Protein AF-A0A7C9AH96-F1 (afdb_monomer)

Structure (mmCIF, N/CA/C/O backbone):
data_AF-A0A7C9AH96-F1
#
_entry.id   AF-A0A7C9AH96-F1
#
loop_
_atom_site.group_PDB
_atom_site.id
_atom_site.type_symbol
_atom_site.label_atom_id
_atom_site.label_alt_id
_atom_site.label_comp_id
_atom_site.label_asym_id
_atom_site.label_entity_id
_atom_site.label_seq_id
_atom_site.pdbx_PDB_ins_code
_atom_site.Cartn_x
_atom_site.Cartn_y
_atom_site.Cartn_z
_atom_site.occupancy
_atom_site.B_iso_or_equiv
_atom_site.auth_seq_id
_atom_site.auth_comp_id
_atom_site.auth_asym_id
_atom_site.auth_atom_id
_atom_site.pdbx_PDB_model_num
ATOM 1 N N . ILE A 1 1 ? 0.937 -11.798 2.887 1.00 69.88 1 ILE A N 1
ATOM 2 C CA . ILE A 1 1 ? -0.428 -12.260 3.253 1.00 69.88 1 ILE A CA 1
ATOM 3 C C . ILE A 1 1 ? -1.045 -11.417 4.382 1.00 69.88 1 ILE A C 1
ATOM 5 O O . ILE A 1 1 ? -2.024 -10.745 4.077 1.00 69.88 1 ILE A O 1
ATOM 9 N N . PRO A 1 2 ? -0.502 -11.323 5.619 1.00 75.31 2 PRO A N 1
ATOM 10 C CA . PRO A 1 2 ? -1.193 -10.607 6.707 1.00 75.31 2 PRO A CA 1
ATOM 11 C C . PRO A 1 2 ? -1.367 -9.097 6.477 1.00 75.31 2 PRO A C 1
ATOM 13 O O . PRO A 1 2 ? -2.431 -8.556 6.761 1.00 75.31 2 PRO A O 1
ATOM 16 N N . LYS A 1 3 ? -0.360 -8.444 5.880 1.00 88.69 3 LYS A N 1
ATOM 17 C CA . LYS A 1 3 ? -0.375 -7.016 5.516 1.00 88.69 3 LYS A CA 1
ATOM 18 C C . LYS A 1 3 ? -1.582 -6.628 4.651 1.00 88.69 3 LYS A C 1
ATOM 20 O O . LYS A 1 3 ? -2.297 -5.682 4.964 1.00 88.69 3 LYS A O 1
ATOM 25 N N . LEU A 1 4 ? -1.836 -7.388 3.587 1.00 92.00 4 LEU A N 1
ATOM 26 C CA . LEU A 1 4 ? -2.860 -7.060 2.590 1.00 92.00 4 LEU A CA 1
ATOM 27 C C . LEU A 1 4 ? -4.216 -7.684 2.941 1.00 92.00 4 LEU A C 1
ATOM 29 O O . LEU A 1 4 ? -5.241 -7.015 2.884 1.00 92.00 4 LEU A O 1
ATOM 33 N N . LEU A 1 5 ? -4.243 -8.930 3.413 1.00 94.44 5 LEU A N 1
ATOM 34 C CA . LEU A 1 5 ? -5.479 -9.702 3.580 1.00 94.44 5 LEU A CA 1
ATOM 35 C C . LEU A 1 5 ? -5.907 -9.877 5.046 1.00 94.44 5 LEU A C 1
ATOM 37 O O . LEU A 1 5 ? -6.512 -10.892 5.389 1.00 94.44 5 LEU A O 1
ATOM 41 N N . SER A 1 6 ? -5.634 -8.908 5.931 1.00 94.06 6 SER A N 1
ATOM 42 C CA . SER A 1 6 ? -5.994 -9.050 7.356 1.00 94.06 6 SER A CA 1
ATOM 43 C C . SER A 1 6 ? 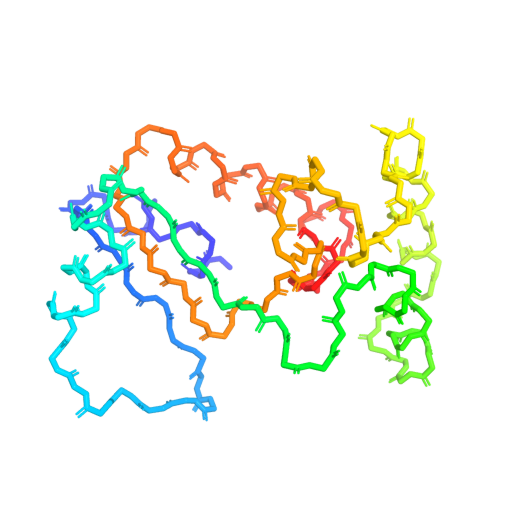-7.496 -9.267 7.581 1.00 94.06 6 SER A C 1
ATOM 45 O O . SER A 1 6 ? -7.859 -9.991 8.498 1.00 94.06 6 SER A O 1
ATOM 47 N N . HIS A 1 7 ? -8.360 -8.734 6.711 1.00 94.25 7 HIS A N 1
ATOM 48 C CA . HIS A 1 7 ? -9.811 -8.951 6.769 1.00 94.25 7 HIS A CA 1
ATOM 49 C C . HIS A 1 7 ? -10.222 -10.418 6.563 1.00 94.25 7 HIS A C 1
ATOM 51 O O . HIS A 1 7 ? -11.276 -10.826 7.035 1.00 94.25 7 HIS A O 1
ATOM 57 N N . ARG A 1 8 ? -9.400 -11.224 5.874 1.00 94.75 8 ARG A N 1
ATOM 58 C CA . ARG A 1 8 ? -9.642 -12.668 5.712 1.00 94.75 8 ARG A CA 1
ATOM 59 C C . ARG A 1 8 ? -9.122 -13.478 6.894 1.00 94.75 8 ARG A C 1
ATOM 61 O O . ARG A 1 8 ? -9.683 -14.518 7.208 1.00 94.75 8 ARG A O 1
ATOM 68 N N . LEU A 1 9 ? -8.048 -13.008 7.529 1.00 94.50 9 LEU A N 1
ATOM 69 C CA . LEU A 1 9 ? -7.455 -13.663 8.697 1.00 94.50 9 LEU A CA 1
ATOM 70 C C . LEU A 1 9 ? -8.250 -13.381 9.977 1.00 94.50 9 LEU A C 1
ATOM 72 O O . LEU A 1 9 ? -8.346 -14.241 10.845 1.00 94.50 9 LEU A O 1
ATOM 76 N N . PHE A 1 10 ? -8.831 -12.185 10.081 1.00 95.06 10 PHE A N 1
ATOM 77 C CA . PHE A 1 10 ? -9.559 -11.711 11.255 1.00 95.06 10 PHE A CA 1
ATOM 78 C C . PHE A 1 10 ? -10.952 -11.208 10.842 1.00 95.06 10 PHE A C 1
ATOM 80 O O . PHE A 1 10 ? -11.193 -10.002 10.846 1.00 95.06 10 PHE A O 1
ATOM 87 N N . PRO A 1 11 ? -11.888 -12.106 10.480 1.00 93.81 11 PRO A N 1
ATOM 88 C CA . PRO A 1 11 ? -13.182 -11.726 9.899 1.00 93.81 11 PRO A CA 1
ATOM 89 C C . PRO A 1 11 ? -14.075 -10.912 10.847 1.00 93.81 11 PRO A C 1
ATOM 91 O O . PRO A 1 11 ? -14.928 -10.155 10.395 1.00 93.81 11 PRO A O 1
ATOM 94 N N . SER A 1 12 ? -13.868 -11.032 12.161 1.00 96.25 12 SER A N 1
ATOM 95 C CA . SER A 1 12 ? -14.598 -10.257 13.173 1.00 96.25 12 SER A CA 1
ATOM 96 C C . SER A 1 12 ? -13.977 -8.883 13.454 1.00 96.25 12 SER A C 1
ATOM 98 O O . SER A 1 12 ? -14.559 -8.087 14.194 1.00 96.25 12 SER A O 1
ATOM 100 N N . ALA A 1 13 ? -12.790 -8.590 12.911 1.00 96.12 13 ALA A N 1
ATOM 101 C CA . ALA A 1 13 ? -12.145 -7.300 13.105 1.00 96.12 13 ALA A CA 1
ATOM 102 C C . ALA A 1 13 ? -12.861 -6.225 12.279 1.00 96.12 13 ALA A C 1
ATOM 104 O O . ALA A 1 13 ? -13.120 -6.397 11.091 1.00 96.12 13 ALA A O 1
ATOM 105 N N . ARG A 1 14 ? -13.137 -5.076 12.901 1.00 96.25 14 ARG A N 1
ATOM 106 C CA . ARG A 1 14 ? -13.684 -3.894 12.208 1.00 96.25 14 ARG A CA 1
ATOM 107 C C . ARG A 1 14 ? -12.599 -2.953 11.701 1.00 96.25 14 ARG A C 1
ATOM 109 O O . ARG A 1 14 ? -12.830 -2.206 10.759 1.00 96.25 14 ARG A O 1
ATOM 116 N N . TYR A 1 15 ? -11.426 -3.001 12.323 1.00 96.88 15 TYR A N 1
ATOM 117 C CA . TYR A 1 15 ? -10.277 -2.168 11.998 1.00 96.88 15 TYR A CA 1
ATOM 118 C C . TYR A 1 15 ? -8.991 -2.983 12.122 1.00 96.88 15 TYR A C 1
ATOM 120 O O . TYR A 1 15 ? -8.920 -3.918 12.919 1.00 96.88 15 TYR A O 1
ATOM 128 N N . SER A 1 16 ? -7.967 -2.593 11.369 1.00 96.12 16 SER A N 1
ATOM 129 C CA . SER A 1 16 ? -6.620 -3.157 11.466 1.00 96.12 16 SER A CA 1
ATOM 130 C C . SER A 1 16 ? -5.569 -2.067 11.324 1.00 96.12 16 SER A C 1
ATOM 132 O O . SER A 1 16 ? -5.700 -1.206 10.450 1.00 96.12 16 SER A O 1
ATOM 134 N N . ILE A 1 17 ? -4.502 -2.164 12.115 1.00 95.50 17 ILE A N 1
ATOM 135 C CA . ILE A 1 17 ? -3.287 -1.363 11.957 1.00 95.50 17 ILE A CA 1
ATOM 136 C C . ILE A 1 17 ? -2.137 -2.326 11.669 1.00 95.50 17 ILE A C 1
ATOM 138 O O . ILE A 1 17 ? -1.808 -3.172 12.499 1.00 95.50 17 ILE A O 1
ATOM 142 N N . TRP A 1 18 ? -1.552 -2.220 10.480 1.00 95.00 18 TRP A N 1
ATOM 143 C CA . TRP A 1 18 ? -0.314 -2.903 10.127 1.00 95.00 18 TRP A CA 1
ATOM 144 C C . TRP A 1 18 ? 0.865 -1.979 10.401 1.00 95.00 18 TRP A C 1
ATOM 146 O O . TRP A 1 18 ? 0.871 -0.840 9.934 1.00 95.00 18 TRP A O 1
ATOM 156 N N . LEU A 1 19 ? 1.868 -2.493 11.107 1.00 94.12 19 LEU A N 1
ATOM 157 C CA . LEU A 1 19 ? 3.096 -1.781 11.420 1.00 94.12 19 LEU A CA 1
ATOM 158 C C . LEU A 1 19 ? 4.292 -2.667 11.064 1.00 94.12 19 LEU A C 1
ATOM 160 O O . LEU A 1 19 ? 4.367 -3.819 11.489 1.00 94.12 19 LEU A O 1
ATOM 164 N N . ASP A 1 20 ? 5.213 -2.132 10.271 1.00 91.44 20 ASP A N 1
ATOM 165 C CA . ASP A 1 20 ? 6.493 -2.775 9.973 1.00 91.44 20 ASP A CA 1
ATOM 166 C C . ASP A 1 20 ? 7.341 -2.910 11.252 1.00 91.44 20 ASP A C 1
ATOM 168 O O . ASP A 1 20 ? 7.304 -2.046 12.130 1.00 91.44 20 ASP A O 1
ATOM 172 N N . SER A 1 21 ? 8.135 -3.977 11.353 1.00 91.56 21 SER A N 1
ATOM 173 C CA . SER A 1 21 ? 8.991 -4.255 12.511 1.00 91.56 21 SER A CA 1
ATOM 174 C C . SER A 1 21 ? 10.060 -3.185 12.745 1.00 91.56 21 SER A C 1
ATOM 176 O O . SER A 1 21 ? 10.573 -3.065 13.858 1.00 91.56 21 SER A O 1
ATOM 178 N N . LYS A 1 22 ? 10.375 -2.377 11.722 1.00 90.00 22 LYS A N 1
ATOM 179 C CA . LYS A 1 22 ? 11.264 -1.211 11.845 1.00 90.00 22 LYS A CA 1
ATOM 180 C C . LYS A 1 22 ? 10.636 -0.028 12.597 1.00 90.00 22 LYS A C 1
ATOM 182 O O . LYS A 1 22 ? 11.350 0.908 12.948 1.00 90.00 22 LYS A O 1
ATOM 187 N N . LEU A 1 23 ? 9.322 -0.039 12.825 1.00 91.88 23 LEU A N 1
ATOM 188 C CA . LEU A 1 23 ? 8.590 1.038 13.487 1.00 91.88 23 LEU A CA 1
ATOM 189 C C . LEU A 1 23 ? 8.122 0.620 14.886 1.00 91.88 23 LEU A C 1
ATOM 191 O O . LEU A 1 23 ? 7.939 -0.556 15.191 1.00 91.88 23 LEU A O 1
ATOM 195 N N . ARG A 1 24 ? 7.899 1.613 15.753 1.00 92.62 24 ARG A N 1
ATOM 196 C CA . ARG A 1 24 ? 7.324 1.420 17.089 1.00 92.62 24 ARG A CA 1
ATOM 197 C C . ARG A 1 24 ? 6.201 2.409 17.317 1.00 92.62 24 ARG A C 1
ATOM 199 O O . ARG A 1 24 ? 6.414 3.616 17.220 1.00 92.62 24 ARG A O 1
ATOM 206 N N . LEU A 1 25 ? 5.031 1.899 17.674 1.00 91.12 25 LEU A N 1
ATOM 207 C CA . LEU A 1 25 ? 3.895 2.734 18.023 1.00 91.12 25 LEU A CA 1
ATOM 208 C C . LEU A 1 25 ? 4.155 3.444 19.363 1.00 91.12 25 LEU A C 1
ATOM 210 O O . LEU A 1 25 ? 4.470 2.789 20.351 1.00 91.12 25 LEU A O 1
ATOM 214 N N . GLN A 1 26 ? 4.051 4.775 19.377 1.00 92.19 26 GLN A N 1
ATOM 215 C CA . GLN A 1 26 ? 4.308 5.607 20.567 1.00 92.19 26 GLN A CA 1
ATOM 216 C C . GLN A 1 26 ? 3.029 6.149 21.224 1.00 92.19 26 GLN A C 1
ATOM 218 O O . GLN A 1 26 ? 3.093 6.736 22.298 1.00 92.19 26 GLN A O 1
ATOM 223 N N . GLN A 1 27 ? 1.877 6.008 20.568 1.00 89.06 27 GLN A N 1
ATOM 224 C CA . GLN A 1 27 ? 0.597 6.573 21.001 1.00 89.06 27 GLN A CA 1
ATOM 225 C C . GLN A 1 27 ? -0.497 5.509 20.963 1.00 89.06 27 GLN A C 1
ATOM 227 O O . GLN A 1 27 ? -0.317 4.450 20.362 1.00 89.06 27 GLN A O 1
ATOM 232 N N . ASP A 1 28 ? -1.635 5.804 21.587 1.00 94.19 28 ASP A N 1
ATOM 233 C CA . ASP A 1 28 ? -2.799 4.925 21.565 1.00 94.19 28 ASP A CA 1
ATOM 234 C C . ASP A 1 28 ? -3.234 4.626 20.107 1.00 94.19 28 ASP A C 1
ATOM 236 O O . ASP A 1 28 ? -3.494 5.562 19.339 1.00 94.19 28 ASP A O 1
ATOM 240 N N . PRO A 1 29 ? -3.329 3.342 19.707 1.00 93.69 29 PRO A N 1
ATOM 241 C CA . PRO A 1 29 ? -3.872 2.924 18.416 1.00 93.69 29 PRO A CA 1
ATOM 242 C C . PRO A 1 29 ? -5.212 3.577 18.037 1.00 93.69 29 PRO A C 1
ATOM 244 O O . PRO A 1 29 ? -5.457 3.828 16.857 1.00 93.69 29 PRO A O 1
ATOM 247 N N . LEU A 1 30 ? -6.084 3.859 19.010 1.00 95.31 30 LEU A N 1
ATOM 248 C CA . LEU A 1 30 ? -7.387 4.477 18.765 1.00 95.31 30 LEU A CA 1
ATOM 249 C C . LEU A 1 30 ? -7.257 5.913 18.252 1.00 95.31 30 LEU A C 1
ATOM 251 O O . LEU A 1 30 ? -8.030 6.313 17.384 1.00 95.31 30 LEU A O 1
ATOM 255 N N . LEU A 1 31 ? -6.245 6.661 18.704 1.00 95.75 31 LEU A N 1
ATOM 256 C CA . LEU A 1 31 ? -5.991 8.021 18.218 1.00 95.75 31 LEU A CA 1
ATOM 257 C C . LEU A 1 31 ? -5.578 8.023 16.743 1.00 95.75 31 LEU A C 1
ATOM 259 O O . LEU A 1 31 ? -5.932 8.942 16.004 1.00 95.75 31 LEU A O 1
ATOM 263 N N . LEU A 1 32 ? -4.880 6.978 16.286 1.00 94.44 32 LEU A N 1
ATOM 264 C CA . LEU A 1 32 ? -4.571 6.813 14.865 1.00 94.44 32 LEU A CA 1
ATOM 265 C C . LEU A 1 32 ? -5.840 6.576 14.041 1.00 94.44 32 LEU A C 1
ATOM 267 O O . LEU A 1 32 ? -6.000 7.188 12.985 1.00 94.44 32 LEU A O 1
ATOM 271 N N . LEU A 1 33 ? -6.750 5.720 14.518 1.00 95.88 33 LEU A N 1
ATOM 272 C CA . LEU A 1 33 ? -8.033 5.486 13.847 1.00 95.88 33 LEU A CA 1
ATOM 273 C C . LEU A 1 33 ? -8.864 6.768 13.788 1.00 95.88 33 LEU A C 1
ATOM 275 O O . LEU A 1 33 ? -9.385 7.117 12.729 1.00 95.88 33 LEU A O 1
ATOM 279 N N . GLU A 1 34 ? -8.939 7.501 14.896 1.00 96.12 34 GLU A N 1
ATOM 280 C CA . GLU A 1 34 ? -9.665 8.763 14.959 1.00 96.12 34 GLU A CA 1
ATOM 281 C C . GLU A 1 34 ? -9.100 9.781 13.962 1.00 96.12 34 GLU A C 1
ATOM 283 O O . GLU A 1 34 ? -9.840 10.345 13.151 1.00 96.12 34 GLU A O 1
ATOM 288 N N . TYR A 1 35 ? -7.783 9.994 13.997 1.00 95.12 35 TYR A N 1
ATOM 289 C CA . TYR A 1 35 ? -7.118 11.013 13.197 1.00 95.12 35 TYR A CA 1
ATOM 290 C C . TYR A 1 35 ? -7.165 10.710 11.697 1.00 95.12 35 TYR A C 1
ATOM 292 O O . TYR A 1 35 ? -7.516 11.590 10.908 1.00 95.12 35 TYR A O 1
ATOM 300 N N . PHE A 1 36 ? -6.807 9.484 11.300 1.00 94.50 36 PHE A N 1
ATOM 301 C CA . PHE A 1 36 ? -6.647 9.128 9.890 1.00 94.50 36 PHE A CA 1
ATOM 302 C C . PHE A 1 36 ? -7.938 8.656 9.225 1.00 94.50 36 PHE A C 1
ATOM 304 O O . PHE A 1 36 ? -8.092 8.869 8.024 1.00 94.50 36 PHE A O 1
ATOM 311 N N . LEU A 1 37 ? -8.851 8.030 9.973 1.00 96.31 37 LEU A N 1
ATOM 312 C CA . LEU A 1 37 ? -10.087 7.475 9.421 1.00 96.31 37 LEU A CA 1
ATOM 313 C C . LEU A 1 37 ? -11.301 8.321 9.813 1.00 96.31 37 LEU A C 1
ATOM 315 O O . LEU A 1 37 ? -11.923 8.951 8.957 1.00 96.31 37 LEU A O 1
ATOM 319 N N . TRP A 1 38 ? -11.634 8.386 11.105 1.00 96.00 38 TRP A N 1
ATOM 320 C CA . TRP A 1 38 ? -12.948 8.868 11.547 1.00 96.00 38 TRP A CA 1
ATOM 321 C C . TRP A 1 38 ? -13.178 10.361 11.292 1.00 96.00 38 TRP A C 1
ATOM 323 O O . TRP A 1 38 ? -14.221 10.724 10.754 1.00 96.00 38 TRP A O 1
ATOM 333 N N . ARG A 1 39 ? -12.203 11.232 11.593 1.00 95.00 39 ARG A N 1
ATOM 334 C CA . ARG A 1 39 ? -12.344 12.697 11.428 1.00 95.00 39 ARG A CA 1
ATOM 335 C C . ARG A 1 39 ? -12.615 13.141 9.992 1.00 95.00 39 ARG A C 1
ATOM 337 O O . ARG A 1 39 ? -13.130 14.237 9.777 1.00 95.00 39 ARG A O 1
ATOM 344 N N . LYS A 1 40 ? -12.204 12.338 9.011 1.00 90.00 40 LYS A N 1
ATOM 345 C CA . LYS A 1 40 ? -12.307 12.654 7.581 1.00 90.00 40 LYS A CA 1
ATOM 346 C C . LYS A 1 40 ? -13.240 11.709 6.823 1.00 90.00 40 LYS A C 1
ATOM 348 O O . LYS A 1 40 ? -13.416 11.891 5.624 1.00 90.00 40 LYS A O 1
ATOM 353 N N . GLY A 1 41 ? -13.829 10.722 7.504 1.00 94.00 41 GLY A N 1
ATOM 354 C CA . GLY A 1 41 ? -14.651 9.691 6.871 1.00 94.00 41 GLY A CA 1
ATOM 355 C C . GLY A 1 41 ? -13.867 8.820 5.885 1.00 94.00 41 GLY A C 1
ATOM 356 O O . GLY A 1 41 ? -14.422 8.381 4.883 1.00 94.00 41 GLY A O 1
ATOM 357 N N . HIS A 1 42 ? -12.571 8.608 6.122 1.00 95.62 42 HIS A N 1
ATOM 358 C CA . HIS A 1 42 ? -11.750 7.722 5.300 1.00 95.62 42 HIS A CA 1
ATOM 359 C C . HIS A 1 42 ? -11.814 6.287 5.820 1.00 95.62 42 HIS A C 1
ATOM 361 O O . HIS A 1 42 ? -11.949 6.044 7.017 1.00 95.62 42 HIS A O 1
ATOM 367 N N . GLU A 1 43 ? -11.663 5.324 4.918 1.00 96.31 43 GLU A N 1
ATOM 368 C CA . GLU A 1 43 ? -11.691 3.893 5.255 1.00 96.31 43 GLU A CA 1
ATOM 369 C C . GLU A 1 43 ? -10.302 3.245 5.175 1.00 96.31 43 GLU A C 1
ATOM 371 O O . GLU A 1 43 ? -10.106 2.114 5.626 1.00 96.31 43 GLU A O 1
ATOM 376 N N . TYR A 1 44 ? -9.329 3.958 4.606 1.00 95.44 44 TYR A N 1
ATOM 377 C CA . TYR A 1 44 ? -7.985 3.461 4.359 1.00 95.44 44 TYR A CA 1
ATOM 378 C C . TYR A 1 44 ? -6.971 4.603 4.417 1.00 95.44 44 TYR A C 1
ATOM 380 O O . TYR A 1 44 ? -7.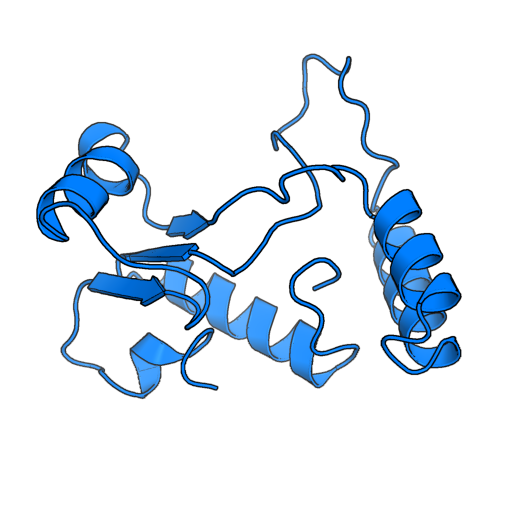180 5.661 3.826 1.00 95.44 44 TYR A O 1
ATOM 388 N N . ALA A 1 45 ? -5.855 4.370 5.096 1.00 94.81 45 ALA A N 1
ATOM 389 C CA . ALA A 1 45 ? -4.707 5.257 5.118 1.00 94.81 45 ALA A CA 1
ATOM 390 C C . ALA A 1 45 ? -3.418 4.437 5.041 1.00 94.81 45 ALA A C 1
ATOM 392 O O . ALA A 1 45 ? -3.298 3.365 5.637 1.00 94.81 45 ALA A O 1
ATOM 393 N N . ILE A 1 46 ? -2.448 4.961 4.304 1.00 93.94 46 ILE A N 1
ATOM 394 C CA . ILE A 1 46 ? -1.134 4.356 4.112 1.00 93.94 46 ILE A CA 1
ATOM 395 C C . ILE A 1 46 ? -0.068 5.445 4.147 1.00 93.94 46 ILE A C 1
ATOM 397 O O . ILE A 1 46 ? -0.307 6.571 3.704 1.00 93.94 46 ILE A O 1
ATOM 401 N N . SER A 1 47 ? 1.099 5.125 4.699 1.00 92.00 47 SER A N 1
ATOM 402 C CA . SER A 1 47 ? 2.243 6.036 4.684 1.00 92.00 47 SER A CA 1
ATOM 403 C C . SER A 1 47 ? 2.698 6.347 3.258 1.00 92.00 47 SER A C 1
ATOM 405 O O . SER A 1 47 ? 2.702 5.492 2.375 1.00 92.00 47 SER A O 1
ATOM 407 N N . ASN A 1 48 ? 3.105 7.595 3.037 1.00 89.56 48 ASN A N 1
ATOM 408 C CA . ASN A 1 48 ? 3.824 7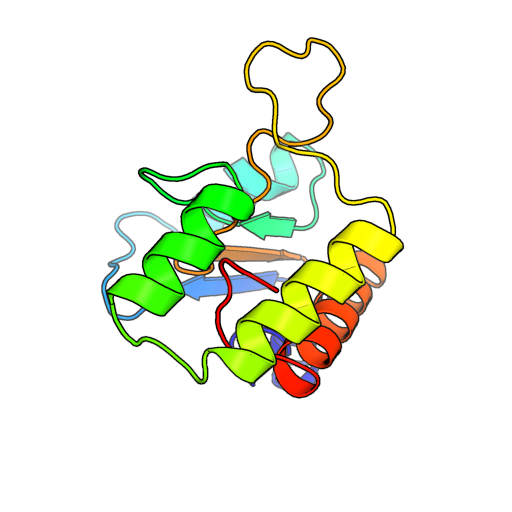.971 1.827 1.00 89.56 48 ASN A CA 1
ATOM 409 C C . ASN A 1 48 ? 5.288 7.550 1.967 1.00 89.56 48 ASN A C 1
ATOM 411 O O . ASN A 1 48 ? 5.843 7.611 3.067 1.00 89.56 48 ASN A O 1
ATOM 415 N N . HIS A 1 49 ? 5.923 7.182 0.860 1.00 87.75 49 HIS A N 1
ATOM 416 C CA . HIS A 1 49 ? 7.362 7.001 0.859 1.00 87.75 49 HIS A CA 1
ATOM 417 C C . HIS A 1 49 ? 8.063 8.335 1.192 1.00 87.75 49 HIS A C 1
ATOM 419 O O . HIS A 1 49 ? 7.671 9.403 0.724 1.00 87.75 49 HIS A O 1
ATOM 425 N N . TYR A 1 50 ? 9.085 8.267 2.050 1.00 82.31 50 TYR A N 1
ATOM 426 C CA . TYR A 1 50 ? 9.707 9.433 2.696 1.00 82.31 50 TYR A CA 1
ATOM 427 C C . TYR A 1 50 ? 10.520 10.328 1.747 1.00 82.31 50 TYR A C 1
ATOM 429 O O . TYR A 1 50 ? 10.663 11.515 2.013 1.00 82.31 50 TYR A O 1
ATOM 437 N N . ASP A 1 51 ? 11.058 9.753 0.671 1.00 85.38 51 ASP A N 1
ATOM 438 C CA . ASP A 1 51 ? 11.941 10.440 -0.287 1.00 85.38 51 ASP A CA 1
ATOM 439 C C . ASP A 1 51 ? 11.349 10.490 -1.708 1.00 85.38 51 ASP A C 1
ATOM 441 O O . ASP A 1 51 ? 11.232 11.544 -2.321 1.00 85.38 51 ASP A O 1
ATOM 445 N N . ARG A 1 52 ? 10.913 9.339 -2.230 1.00 90.00 52 ARG A N 1
ATOM 446 C CA . ARG A 1 52 ? 10.416 9.202 -3.604 1.00 90.00 52 ARG A CA 1
ATOM 447 C C . ARG A 1 52 ? 8.901 9.335 -3.698 1.00 90.00 52 ARG A C 1
ATOM 449 O O . ARG A 1 52 ? 8.171 8.810 -2.861 1.00 90.00 52 ARG A O 1
ATOM 456 N N . HIS A 1 53 ? 8.437 9.993 -4.758 1.00 89.25 53 HIS A N 1
ATOM 457 C CA . HIS A 1 53 ? 7.005 10.225 -5.003 1.00 89.25 53 HIS A CA 1
ATOM 458 C C . HIS A 1 53 ? 6.533 9.787 -6.395 1.00 89.25 53 HIS A C 1
ATOM 460 O O . HIS A 1 53 ? 5.339 9.828 -6.697 1.00 89.25 53 HIS A O 1
ATOM 466 N N . CYS A 1 54 ? 7.465 9.350 -7.246 1.00 92.44 54 CYS A N 1
ATOM 467 C CA . CYS A 1 54 ? 7.213 8.979 -8.630 1.00 92.44 54 CYS A CA 1
ATOM 468 C C . CYS A 1 54 ? 7.645 7.534 -8.910 1.00 92.44 54 CYS A C 1
ATOM 470 O O . CYS A 1 54 ? 8.780 7.154 -8.624 1.00 92.44 54 CYS A O 1
ATOM 472 N N . VAL A 1 55 ? 6.769 6.749 -9.545 1.00 93.56 55 VAL A N 1
ATOM 473 C CA . VAL A 1 55 ? 7.045 5.343 -9.900 1.00 93.56 55 VAL A CA 1
ATOM 474 C C . VAL A 1 55 ? 8.266 5.209 -10.818 1.00 93.56 55 VAL A C 1
ATOM 476 O O . VAL A 1 55 ? 9.023 4.257 -10.684 1.00 93.56 55 VAL A O 1
ATOM 479 N N . TRP A 1 56 ? 8.524 6.189 -11.693 1.00 95.00 56 TRP A N 1
ATOM 480 C CA . TRP A 1 56 ? 9.709 6.202 -12.565 1.00 95.00 56 TRP A CA 1
ATOM 481 C C . TRP A 1 56 ? 11.004 6.156 -11.753 1.00 95.00 56 TRP A C 1
ATOM 483 O O . TRP A 1 56 ? 11.921 5.409 -12.077 1.00 95.00 56 TRP A O 1
ATOM 493 N N . GLU A 1 57 ? 11.076 6.957 -10.690 1.00 94.62 57 GLU A N 1
ATOM 494 C CA . GLU A 1 57 ? 12.244 6.991 -9.812 1.00 94.62 57 GLU A CA 1
ATOM 495 C C . GLU A 1 57 ? 12.349 5.685 -9.025 1.00 94.62 57 GLU A C 1
ATOM 497 O O . GLU A 1 57 ? 13.431 5.112 -8.919 1.00 94.62 57 GLU A O 1
ATOM 502 N N . GLU A 1 58 ? 11.224 5.180 -8.514 1.00 94.50 58 GLU A N 1
ATOM 503 C CA . GLU A 1 58 ? 11.175 3.921 -7.771 1.00 94.50 58 GLU A CA 1
ATOM 504 C C . GLU A 1 58 ? 11.654 2.728 -8.613 1.00 94.50 58 GLU A C 1
ATOM 506 O O . GLU A 1 58 ? 12.436 1.910 -8.124 1.00 94.50 58 GLU A O 1
ATOM 511 N N . VAL A 1 59 ? 11.242 2.637 -9.880 1.00 95.44 59 VAL A N 1
ATOM 512 C CA . VAL A 1 59 ? 11.661 1.583 -10.819 1.00 95.44 59 VAL A CA 1
ATOM 513 C C . VAL A 1 59 ? 13.179 1.572 -10.984 1.00 95.44 59 VAL A C 1
ATOM 515 O O . VAL A 1 59 ? 13.821 0.534 -10.791 1.00 95.44 59 VAL A O 1
ATOM 518 N N . GLU A 1 60 ? 13.773 2.730 -11.271 1.00 95.12 60 GLU A N 1
ATOM 519 C CA . GLU A 1 60 ? 15.220 2.846 -11.463 1.00 95.12 60 GLU A CA 1
ATOM 520 C C . GLU A 1 60 ? 15.990 2.538 -10.173 1.00 95.12 60 GLU A C 1
ATOM 522 O O . GLU A 1 60 ? 17.006 1.834 -10.197 1.00 95.12 60 GLU A O 1
ATOM 527 N N . TRP A 1 61 ? 15.470 2.963 -9.020 1.00 93.94 61 TRP A N 1
ATOM 528 C CA . TRP A 1 61 ? 16.051 2.631 -7.721 1.00 93.94 61 TRP A CA 1
ATOM 529 C C . TRP A 1 61 ? 15.990 1.135 -7.402 1.00 93.94 61 TRP A C 1
ATOM 531 O O . TRP A 1 61 ? 16.992 0.573 -6.945 1.00 93.94 61 TRP A O 1
ATOM 541 N N . ASN A 1 62 ? 14.871 0.458 -7.680 1.00 94.06 62 ASN A N 1
ATOM 542 C CA . ASN A 1 62 ? 14.755 -0.988 -7.467 1.00 94.06 62 ASN A CA 1
ATOM 543 C C . ASN A 1 62 ? 15.743 -1.768 -8.346 1.00 94.06 62 ASN A C 1
ATOM 545 O O . ASN A 1 62 ? 16.379 -2.708 -7.858 1.00 94.06 62 ASN A O 1
ATOM 549 N N . LYS A 1 63 ? 15.943 -1.349 -9.604 1.00 94.44 63 LYS A N 1
ATOM 550 C CA . LYS A 1 63 ? 16.932 -1.951 -10.516 1.00 94.44 63 LYS A CA 1
ATOM 551 C C . LYS A 1 63 ? 18.372 -1.694 -10.075 1.00 94.44 63 LYS A C 1
ATOM 553 O O . LYS A 1 63 ? 19.195 -2.619 -10.098 1.00 94.44 63 LYS A O 1
ATOM 558 N N . LYS A 1 64 ? 18.682 -0.456 -9.669 1.00 94.75 64 LYS A N 1
ATOM 559 C CA . LYS A 1 64 ? 20.019 -0.037 -9.215 1.00 94.75 64 LYS A CA 1
ATOM 560 C C . LYS A 1 64 ? 20.447 -0.789 -7.959 1.00 94.75 64 LYS A C 1
ATOM 562 O O . LYS A 1 64 ? 21.584 -1.239 -7.875 1.00 94.75 64 LYS A O 1
ATOM 567 N N . LEU A 1 65 ? 19.528 -0.962 -7.010 1.00 93.81 65 LEU A N 1
ATOM 568 C CA . LEU A 1 65 ? 19.768 -1.682 -5.757 1.00 93.81 65 LEU A CA 1
ATOM 569 C C . LEU A 1 65 ? 19.545 -3.199 -5.866 1.00 93.81 65 LEU A C 1
ATOM 571 O O . LEU A 1 65 ? 19.603 -3.887 -4.848 1.00 93.81 65 LEU A O 1
ATOM 575 N N . ASN A 1 66 ? 19.262 -3.706 -7.071 1.00 92.56 66 ASN A N 1
ATOM 576 C CA . ASN A 1 66 ? 18.996 -5.115 -7.359 1.00 92.56 66 ASN A CA 1
ATOM 577 C C . ASN A 1 66 ? 17.971 -5.750 -6.395 1.00 92.56 66 ASN A C 1
ATOM 579 O O . ASN A 1 66 ? 18.174 -6.850 -5.884 1.00 92.56 66 ASN A O 1
ATOM 583 N N . LYS A 1 67 ? 16.885 -5.022 -6.098 1.00 90.19 67 LYS A N 1
ATOM 584 C CA . LYS A 1 67 ? 15.875 -5.437 -5.107 1.00 90.19 67 LYS A CA 1
ATOM 585 C C . LYS A 1 67 ? 14.998 -6.590 -5.586 1.00 90.19 67 LYS A C 1
ATOM 587 O O . LYS A 1 67 ? 14.468 -7.323 -4.755 1.00 90.19 67 LYS A O 1
ATOM 592 N N . TYR A 1 68 ? 14.818 -6.720 -6.898 1.00 92.88 68 TYR A N 1
ATOM 593 C CA . TYR A 1 68 ? 14.028 -7.778 -7.516 1.00 92.88 68 TYR A CA 1
ATOM 594 C C . TYR A 1 68 ? 14.443 -7.993 -8.978 1.00 92.88 68 TYR A C 1
ATOM 596 O O . TYR A 1 68 ? 15.285 -7.261 -9.504 1.00 92.88 68 TYR A O 1
ATOM 604 N N . ASN A 1 69 ? 13.854 -8.994 -9.638 1.00 93.75 69 ASN A N 1
ATOM 605 C CA . ASN A 1 69 ? 14.129 -9.293 -11.040 1.00 93.75 69 ASN A CA 1
ATOM 606 C C . ASN A 1 69 ? 13.787 -8.087 -11.933 1.00 93.75 69 ASN A C 1
ATOM 608 O O . ASN A 1 69 ? 12.635 -7.659 -12.005 1.00 93.75 69 ASN A O 1
ATOM 612 N N . ARG A 1 70 ? 14.801 -7.569 -12.636 1.00 95.31 70 ARG A N 1
ATOM 613 C CA . ARG A 1 70 ? 14.699 -6.383 -13.498 1.00 95.31 70 ARG A CA 1
ATOM 614 C C . ARG A 1 70 ? 13.650 -6.546 -14.593 1.00 95.31 70 ARG A C 1
ATOM 616 O O . ARG A 1 70 ? 12.880 -5.624 -14.818 1.00 95.31 70 ARG A O 1
ATOM 623 N N . THR A 1 71 ? 13.566 -7.729 -15.199 1.00 95.19 71 THR A N 1
ATOM 624 C CA . THR A 1 71 ? 12.603 -8.012 -16.267 1.00 95.19 71 THR A CA 1
ATOM 625 C C . THR A 1 71 ? 11.163 -7.937 -15.765 1.00 95.19 71 THR A C 1
ATOM 627 O O . THR A 1 71 ? 10.315 -7.385 -16.456 1.00 95.19 71 THR A O 1
ATOM 630 N N . LEU A 1 72 ? 10.881 -8.434 -14.554 1.00 94.88 72 LEU A N 1
ATOM 631 C CA . LEU A 1 72 ? 9.540 -8.334 -13.964 1.00 94.88 72 LEU A CA 1
ATOM 632 C C . LEU A 1 72 ? 9.191 -6.890 -13.587 1.00 94.88 72 LEU A C 1
ATOM 634 O O . LEU A 1 72 ? 8.061 -6.467 -13.807 1.00 94.88 72 LEU A O 1
ATOM 638 N N . ILE A 1 73 ? 10.163 -6.120 -13.082 1.00 96.00 73 ILE A N 1
ATOM 639 C CA . ILE A 1 73 ? 9.982 -4.683 -12.819 1.00 96.00 73 ILE A CA 1
ATOM 640 C C . ILE A 1 73 ? 9.637 -3.942 -14.121 1.00 96.00 73 ILE A C 1
ATOM 642 O O . ILE A 1 73 ? 8.706 -3.141 -14.140 1.00 96.00 73 ILE A O 1
ATOM 646 N N . ASP A 1 74 ? 10.356 -4.220 -15.213 1.00 96.25 74 ASP A N 1
ATOM 647 C CA . ASP A 1 74 ? 10.095 -3.605 -16.520 1.00 96.25 74 ASP A CA 1
ATOM 648 C C . ASP A 1 74 ? 8.718 -3.984 -17.075 1.00 96.25 74 ASP A C 1
ATOM 650 O O . ASP A 1 74 ? 8.003 -3.124 -17.583 1.00 96.25 74 ASP A O 1
ATOM 654 N N . GLN A 1 75 ? 8.313 -5.250 -16.936 1.00 96.31 75 GLN A N 1
ATOM 655 C CA . GLN A 1 75 ? 6.987 -5.716 -17.349 1.00 96.31 75 GLN A CA 1
ATOM 656 C C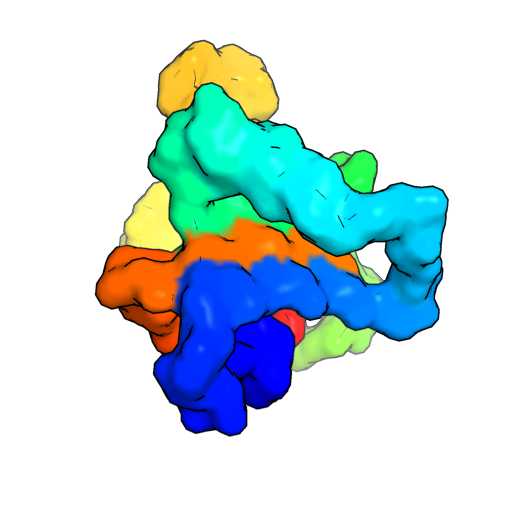 . GLN A 1 75 ? 5.863 -5.046 -16.552 1.00 96.31 75 GLN A C 1
ATOM 658 O O . GLN A 1 75 ? 4.888 -4.592 -17.149 1.00 96.31 75 GLN A O 1
ATOM 663 N N . GLN A 1 76 ? 6.007 -4.956 -15.227 1.00 96.62 76 GLN A N 1
ATOM 664 C CA . GLN A 1 76 ? 5.054 -4.272 -14.351 1.00 96.62 76 GLN A CA 1
ATOM 665 C C . GLN A 1 76 ? 4.915 -2.799 -14.740 1.00 96.62 76 GLN A C 1
ATOM 667 O O . GLN A 1 76 ? 3.812 -2.286 -14.914 1.00 96.62 76 GLN A O 1
ATOM 672 N N . PHE A 1 77 ? 6.046 -2.122 -14.932 1.00 96.62 77 PHE A N 1
ATOM 673 C CA . PHE A 1 77 ? 6.052 -0.712 -15.281 1.00 96.62 77 PHE A CA 1
ATOM 674 C C . PHE A 1 77 ? 5.437 -0.452 -16.661 1.00 96.62 77 PHE A C 1
ATOM 676 O O . PHE A 1 77 ? 4.579 0.421 -16.789 1.00 96.62 77 PHE A O 1
ATOM 683 N N . ALA A 1 78 ? 5.795 -1.253 -17.668 1.00 97.06 78 ALA A N 1
ATOM 684 C CA . ALA A 1 78 ? 5.206 -1.165 -19.001 1.00 97.06 78 ALA A CA 1
ATOM 685 C C . ALA A 1 78 ? 3.691 -1.427 -18.978 1.00 97.06 78 ALA A C 1
ATOM 687 O O . ALA A 1 78 ? 2.942 -0.740 -19.675 1.00 97.06 78 ALA A O 1
ATOM 688 N N . PHE A 1 79 ? 3.232 -2.376 -18.154 1.00 96.62 79 PHE A N 1
ATOM 689 C CA . PHE A 1 79 ? 1.808 -2.639 -17.959 1.00 96.62 79 PHE A CA 1
ATOM 690 C C . PHE A 1 79 ? 1.084 -1.405 -17.405 1.00 96.62 79 PHE A C 1
ATOM 692 O O . PHE A 1 79 ? 0.096 -0.977 -17.994 1.00 96.62 79 PHE A O 1
ATOM 699 N N . TYR A 1 80 ? 1.603 -0.769 -16.351 1.00 95.50 80 TYR A N 1
ATOM 700 C CA . TYR A 1 80 ? 0.981 0.444 -15.809 1.00 95.50 80 TYR A CA 1
ATOM 701 C C . TYR A 1 80 ? 1.018 1.623 -16.775 1.00 95.50 80 TYR A C 1
ATOM 703 O O . TYR A 1 80 ? 0.054 2.378 -16.849 1.00 95.50 80 TYR A O 1
ATOM 711 N N . GLN A 1 81 ? 2.095 1.786 -17.547 1.00 96.25 81 GLN A N 1
ATOM 712 C CA . GLN A 1 81 ? 2.147 2.814 -18.590 1.00 96.25 81 GLN A CA 1
ATOM 713 C C . GLN A 1 81 ? 1.063 2.591 -19.653 1.00 96.25 81 GLN A C 1
ATOM 715 O O . GLN A 1 81 ? 0.415 3.552 -20.067 1.00 96.25 81 GLN A O 1
ATOM 720 N N . ALA A 1 82 ? 0.836 1.339 -20.062 1.00 97.19 82 ALA A N 1
ATOM 721 C CA . ALA A 1 82 ? -0.232 0.984 -20.993 1.00 97.19 82 ALA A CA 1
ATOM 722 C C . ALA A 1 82 ? -1.635 1.199 -20.393 1.00 97.19 82 ALA A C 1
ATOM 724 O O . ALA A 1 82 ? -2.546 1.588 -21.118 1.00 97.19 82 ALA A O 1
ATOM 725 N N . ASP A 1 83 ? -1.785 1.019 -19.079 1.00 94.94 83 ASP A N 1
ATOM 726 C CA . ASP A 1 83 ? -3.024 1.265 -18.325 1.00 94.94 83 ASP A CA 1
ATOM 727 C C . ASP A 1 83 ? -3.257 2.757 -17.992 1.00 94.94 83 ASP A C 1
ATOM 729 O O . ASP A 1 83 ? -4.234 3.133 -17.348 1.00 94.94 83 ASP A O 1
ATOM 733 N N . GLY A 1 84 ? -2.372 3.648 -18.456 1.00 94.25 84 GLY A N 1
ATOM 734 C CA . GLY A 1 84 ? -2.544 5.098 -18.351 1.00 94.25 84 GLY A CA 1
ATOM 735 C C . GLY A 1 84 ? -1.791 5.766 -17.200 1.00 94.25 84 GLY A C 1
ATOM 736 O O . GLY A 1 84 ? -2.042 6.943 -16.919 1.00 94.25 84 GLY A O 1
ATOM 737 N N . LEU A 1 85 ? -0.843 5.076 -16.556 1.00 92.81 85 LEU A N 1
ATOM 738 C CA . LEU A 1 85 ? 0.053 5.690 -15.578 1.00 92.81 85 LEU A CA 1
ATOM 739 C C 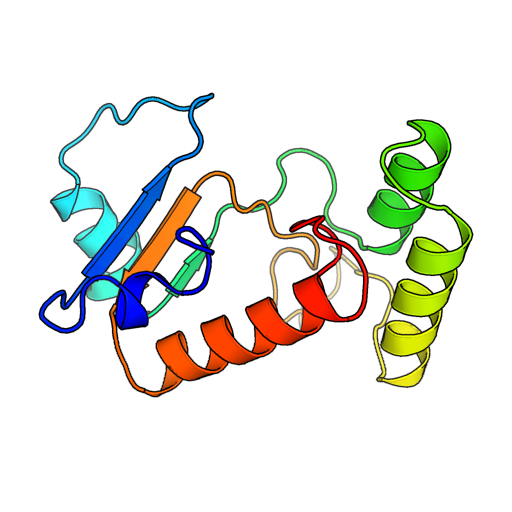. LEU A 1 85 ? 0.840 6.831 -16.235 1.00 92.81 85 LEU A C 1
ATOM 741 O O . LEU A 1 85 ? 1.625 6.634 -17.165 1.00 92.81 85 LEU A O 1
ATOM 745 N N . LYS A 1 86 ? 0.659 8.041 -15.704 1.00 92.31 86 LYS A N 1
ATOM 746 C CA . LYS A 1 86 ? 1.406 9.240 -16.100 1.00 92.31 86 LYS A CA 1
ATOM 747 C C . LYS A 1 86 ? 2.496 9.542 -15.084 1.00 92.31 86 LYS A C 1
ATOM 749 O O . LYS A 1 86 ? 2.377 9.212 -13.904 1.00 92.31 86 LYS A O 1
ATOM 754 N N . LYS A 1 87 ? 3.560 10.200 -15.548 1.00 91.75 87 LYS A N 1
ATOM 755 C CA . LYS A 1 87 ? 4.651 10.631 -14.673 1.00 91.75 87 LYS A CA 1
ATOM 756 C C . LYS A 1 87 ? 4.103 11.578 -13.611 1.00 91.75 87 LYS A C 1
ATOM 758 O O . LYS A 1 87 ? 3.423 12.544 -13.949 1.00 91.75 87 LYS A O 1
ATOM 763 N N . PHE A 1 88 ? 4.403 11.289 -12.346 1.00 92.25 88 PHE A N 1
ATOM 764 C CA . PHE A 1 88 ? 3.941 12.112 -11.235 1.00 92.25 88 PHE A CA 1
ATOM 765 C C . PHE A 1 88 ? 4.461 13.544 -11.385 1.00 92.25 88 PHE A C 1
ATOM 767 O O . PHE A 1 88 ? 5.658 13.758 -11.598 1.00 92.25 88 PHE A O 1
ATOM 774 N N . ASN A 1 89 ? 3.555 14.513 -11.264 1.00 90.00 89 ASN A N 1
ATOM 775 C CA . ASN A 1 89 ? 3.864 15.933 -11.310 1.00 90.00 89 ASN A CA 1
ATOM 776 C C . ASN A 1 89 ? 3.457 16.583 -9.984 1.00 90.00 89 ASN A C 1
ATOM 778 O O . ASN A 1 89 ? 2.276 16.747 -9.687 1.00 90.00 89 ASN A O 1
ATOM 782 N N . ALA A 1 90 ? 4.446 16.978 -9.182 1.00 87.38 90 ALA A N 1
ATOM 783 C CA . ALA A 1 90 ? 4.195 17.599 -7.886 1.00 87.38 90 ALA A CA 1
ATOM 784 C C . ALA A 1 90 ? 3.503 18.971 -8.002 1.00 87.38 90 ALA A C 1
ATOM 786 O O . ALA A 1 90 ? 2.798 19.362 -7.068 1.00 87.38 90 ALA A O 1
ATOM 787 N N . SER A 1 91 ? 3.688 19.667 -9.128 1.00 89.75 91 SER A N 1
ATOM 788 C CA . SER A 1 91 ? 3.129 20.994 -9.408 1.00 89.75 91 SER A CA 1
ATOM 789 C C . SER A 1 91 ? 1.740 20.955 -10.048 1.00 89.75 91 SER A C 1
ATOM 791 O O . SER A 1 91 ? 1.165 22.013 -10.275 1.00 89.75 91 SER A O 1
ATOM 793 N N . ASP A 1 92 ? 1.208 19.768 -10.350 1.00 90.31 92 ASP A N 1
ATOM 794 C CA . ASP A 1 92 ? -0.138 19.617 -10.900 1.00 90.31 92 ASP A CA 1
ATOM 795 C C . ASP A 1 92 ? -1.196 19.990 -9.839 1.00 90.31 92 ASP A C 1
ATOM 797 O O . ASP A 1 92 ? -1.218 19.363 -8.768 1.00 90.31 92 ASP A O 1
ATOM 801 N N . PRO A 1 93 ? -2.043 21.011 -10.086 1.00 87.94 93 PRO A N 1
ATOM 802 C CA . PRO A 1 93 ? -3.104 21.392 -9.159 1.00 87.94 93 PRO A CA 1
ATOM 803 C C . PRO A 1 93 ? -4.224 20.345 -9.074 1.00 87.94 93 PRO A C 1
ATOM 805 O O . PRO A 1 93 ? -4.869 20.257 -8.031 1.00 87.94 93 PRO A O 1
ATOM 808 N N . ASP A 1 94 ? -4.412 19.523 -10.112 1.00 87.88 94 ASP A N 1
ATOM 809 C CA . ASP A 1 94 ? -5.498 18.540 -10.218 1.00 87.88 94 ASP A CA 1
ATOM 810 C C . ASP A 1 94 ? -5.074 17.135 -9.754 1.00 87.88 94 ASP A C 1
ATOM 812 O O . ASP A 1 94 ? -5.800 16.150 -9.928 1.00 87.88 94 ASP A O 1
ATOM 816 N N . LYS A 1 95 ? -3.892 17.009 -9.135 1.00 85.19 95 LYS A N 1
ATOM 817 C CA . LYS A 1 95 ? -3.400 15.715 -8.654 1.00 85.19 95 LYS A CA 1
ATOM 818 C C . LYS A 1 95 ? -4.341 15.127 -7.600 1.00 85.19 95 LYS A C 1
ATOM 820 O O . LYS A 1 95 ? -4.581 15.698 -6.537 1.00 85.19 95 LYS A O 1
ATOM 825 N N . LEU A 1 96 ? -4.812 13.914 -7.870 1.00 82.94 96 LEU A N 1
ATOM 826 C CA . LEU A 1 96 ? -5.671 13.171 -6.946 1.00 82.94 96 LEU A CA 1
ATOM 827 C C . LEU A 1 96 ? -4.898 12.656 -5.727 1.00 82.94 96 LEU A C 1
ATOM 829 O O . LEU A 1 96 ? -5.444 12.554 -4.630 1.00 82.94 96 LEU A O 1
ATOM 833 N N . LEU A 1 97 ? -3.619 12.322 -5.919 1.00 84.81 97 LEU A N 1
ATOM 834 C CA . LEU A 1 97 ? -2.761 11.743 -4.893 1.00 84.81 97 LEU A CA 1
ATOM 835 C C . LEU A 1 97 ? -1.572 12.653 -4.596 1.00 84.81 97 LEU A C 1
ATOM 837 O O . LEU A 1 97 ?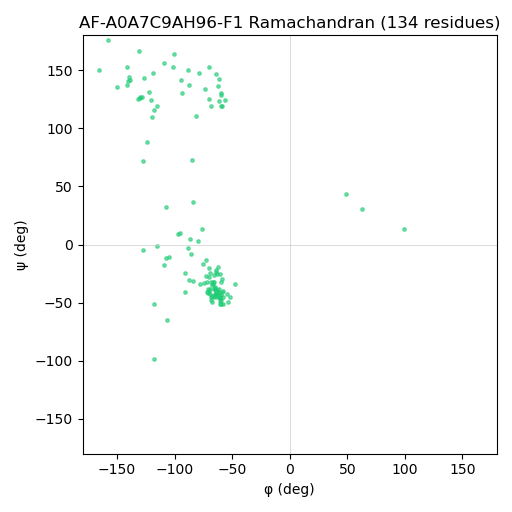 -1.026 13.329 -5.467 1.00 84.81 97 LEU A O 1
ATOM 841 N N . ARG A 1 98 ? -1.123 12.625 -3.337 1.00 85.44 98 ARG A N 1
ATOM 842 C CA . ARG A 1 98 ? 0.102 13.322 -2.912 1.00 85.44 98 ARG A CA 1
ATOM 843 C C . ARG A 1 98 ? 1.377 12.683 -3.469 1.00 85.44 98 ARG A C 1
ATOM 845 O O . ARG A 1 98 ? 2.415 13.332 -3.451 1.00 85.44 98 ARG A O 1
ATOM 852 N N . SER A 1 99 ? 1.296 11.423 -3.885 1.00 88.12 99 SER A N 1
ATOM 853 C CA . SER A 1 99 ? 2.389 10.588 -4.379 1.00 88.12 99 SER A CA 1
ATOM 854 C C . SER A 1 99 ? 1.793 9.358 -5.063 1.00 88.12 99 SER A C 1
ATOM 856 O O . SER A 1 99 ? 0.736 8.883 -4.644 1.00 88.12 99 SER A O 1
ATOM 858 N N . ASN A 1 100 ? 2.487 8.822 -6.065 1.00 89.12 100 ASN A N 1
ATOM 859 C CA . ASN A 1 100 ? 2.162 7.529 -6.678 1.00 89.12 100 ASN A CA 1
ATOM 860 C C . ASN A 1 100 ? 3.004 6.382 -6.095 1.00 89.12 100 ASN A C 1
ATOM 862 O O . ASN A 1 100 ? 3.001 5.287 -6.641 1.00 89.12 100 ASN A O 1
ATOM 866 N N . VAL A 1 101 ? 3.750 6.641 -5.020 1.00 91.75 101 VAL A N 1
ATOM 867 C CA . VAL A 1 101 ? 4.649 5.679 -4.377 1.00 91.75 101 VAL A CA 1
ATOM 868 C C . VAL A 1 101 ? 4.250 5.550 -2.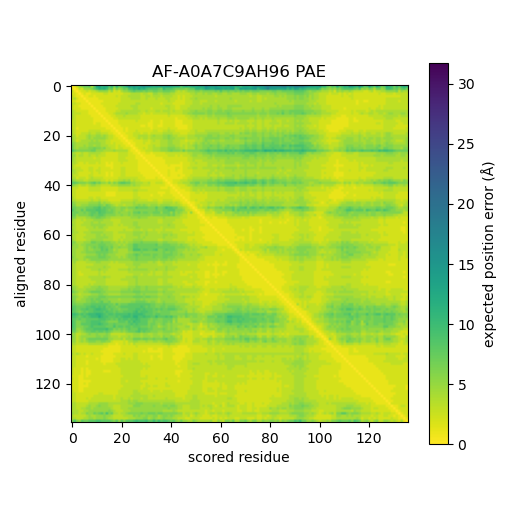906 1.00 91.75 101 VAL A C 1
ATOM 870 O O . VAL A 1 101 ? 4.745 6.304 -2.057 1.00 91.75 101 VAL A O 1
ATOM 873 N N . PRO A 1 102 ? 3.312 4.646 -2.575 1.00 89.25 102 PRO A N 1
ATOM 874 C CA . PRO A 1 102 ? 2.997 4.361 -1.187 1.00 89.25 102 PRO A CA 1
ATOM 875 C C . PRO A 1 102 ? 4.154 3.607 -0.518 1.00 89.25 102 PRO A C 1
ATOM 877 O O . PRO A 1 102 ? 4.911 2.871 -1.148 1.00 89.25 102 PRO A O 1
ATOM 880 N N . GLU A 1 103 ? 4.287 3.756 0.795 1.00 87.81 103 GLU A N 1
ATOM 881 C CA . GLU A 1 103 ? 5.122 2.881 1.612 1.00 87.81 103 GLU A CA 1
ATOM 882 C C . GLU A 1 103 ? 4.204 2.133 2.571 1.00 87.81 103 GLU A C 1
ATOM 884 O O . GLU A 1 103 ? 3.543 2.737 3.407 1.00 87.81 103 GLU A O 1
ATOM 889 N N . GLY A 1 104 ? 4.156 0.808 2.506 1.00 88.12 104 GLY A N 1
ATOM 890 C CA . GLY A 1 104 ? 3.331 0.005 3.404 1.00 88.12 104 GLY A CA 1
ATOM 891 C C . GLY A 1 104 ? 4.008 -0.279 4.747 1.00 88.12 104 GLY A C 1
ATOM 892 O O . GLY A 1 104 ? 3.876 -1.390 5.269 1.00 88.12 104 GLY A O 1
ATOM 893 N N . SER A 1 105 ? 4.763 0.686 5.275 1.00 91.50 105 SER A N 1
ATOM 894 C CA . SER A 1 105 ? 5.363 0.624 6.610 1.00 91.50 105 SER A CA 1
ATOM 895 C C . SER A 1 105 ? 4.310 0.840 7.705 1.00 91.50 105 SER A C 1
ATOM 897 O O . SER A 1 105 ? 4.364 0.186 8.747 1.00 91.50 105 SER A O 1
ATOM 899 N N . LEU A 1 106 ? 3.297 1.666 7.424 1.00 93.81 106 LEU A N 1
ATOM 900 C CA . LEU A 1 106 ? 2.081 1.832 8.213 1.00 93.81 106 LEU A CA 1
ATOM 901 C C . LEU A 1 106 ? 0.847 1.737 7.304 1.00 93.81 106 LEU A C 1
ATOM 903 O O . LEU A 1 106 ? 0.731 2.478 6.328 1.00 93.81 106 LEU A O 1
ATOM 907 N N . ILE A 1 107 ? -0.094 0.852 7.641 1.00 95.38 107 ILE A N 1
ATOM 908 C CA . ILE A 1 107 ? -1.415 0.782 6.994 1.00 95.38 107 ILE A CA 1
ATOM 909 C C . ILE A 1 107 ? -2.484 0.802 8.077 1.00 95.38 107 ILE A C 1
ATOM 911 O O . ILE A 1 107 ? -2.459 -0.019 8.991 1.00 95.38 107 ILE A O 1
ATOM 915 N N . ILE A 1 108 ? -3.442 1.713 7.955 1.00 95.94 108 ILE A N 1
ATOM 916 C CA . ILE A 1 108 ? -4.576 1.857 8.864 1.00 95.94 108 ILE A CA 1
ATOM 917 C C . ILE A 1 108 ? -5.842 1.667 8.037 1.00 95.94 108 ILE A C 1
ATOM 919 O O . ILE A 1 108 ? -6.039 2.343 7.030 1.00 95.94 108 ILE A O 1
ATOM 923 N N . ARG A 1 109 ? -6.700 0.731 8.435 1.00 96.56 109 ARG A N 1
ATOM 924 C CA . ARG A 1 109 ? -7.855 0.327 7.626 1.00 96.56 109 ARG A CA 1
ATOM 925 C C . ARG A 1 109 ? -9.081 0.073 8.489 1.00 96.56 109 ARG A C 1
ATOM 927 O O . ARG A 1 109 ? -8.983 -0.615 9.503 1.00 96.56 109 ARG A O 1
ATOM 934 N N . ALA A 1 110 ? -10.229 0.554 8.025 1.00 97.62 110 ALA A N 1
ATOM 935 C CA . ALA A 1 110 ? -11.549 0.058 8.399 1.00 97.62 110 ALA A CA 1
ATOM 936 C C . ALA A 1 110 ? -11.926 -1.099 7.469 1.00 97.62 110 ALA A C 1
ATOM 938 O O . ALA A 1 110 ? -11.691 -1.007 6.271 1.00 97.62 110 ALA A O 1
ATOM 939 N N . HIS A 1 111 ? -12.499 -2.182 7.978 1.00 96.88 111 HIS A N 1
ATOM 940 C CA . HIS A 1 111 ? -12.865 -3.366 7.195 1.00 96.88 111 HIS A CA 1
ATOM 941 C C . HIS A 1 111 ? -14.239 -3.215 6.533 1.00 96.88 111 HIS A C 1
ATOM 943 O O . HIS A 1 111 ? -15.218 -3.836 6.940 1.00 96.88 111 HIS A O 1
ATOM 949 N N . THR A 1 112 ? -14.296 -2.381 5.497 1.00 97.06 112 THR A N 1
ATOM 950 C CA . THR A 1 112 ? -15.478 -2.118 4.667 1.00 97.06 112 THR A CA 1
ATOM 951 C C . THR A 1 112 ? -15.395 -2.908 3.354 1.00 97.06 112 THR A C 1
ATOM 953 O O . THR A 1 112 ? -14.315 -3.380 2.984 1.00 97.06 112 THR A O 1
ATOM 956 N N . PRO A 1 113 ? -16.502 -3.068 2.603 1.00 96.75 113 PRO A N 1
ATOM 957 C CA . PRO A 1 113 ? -16.456 -3.707 1.288 1.00 96.75 113 PRO A CA 1
ATOM 958 C C . PRO A 1 113 ? -15.442 -3.053 0.338 1.00 96.75 113 PRO A C 1
ATOM 960 O O . PRO A 1 113 ? -14.676 -3.762 -0.315 1.00 96.75 113 PRO A O 1
ATOM 963 N N . MET A 1 114 ? -15.377 -1.717 0.313 1.00 96.69 114 MET A N 1
ATOM 964 C CA . MET A 1 114 ? -14.469 -0.976 -0.566 1.00 96.69 114 MET A CA 1
ATOM 965 C C . MET A 1 114 ? -13.001 -1.152 -0.180 1.00 96.69 114 MET A C 1
ATOM 967 O O . MET A 1 114 ? -12.175 -1.465 -1.039 1.00 96.69 114 MET A O 1
ATOM 971 N N . SER A 1 115 ? -12.658 -1.012 1.102 1.00 96.38 115 SER A N 1
ATOM 972 C CA . SER A 1 115 ? -11.270 -1.167 1.542 1.00 96.38 115 SER A CA 1
ATOM 973 C C . SER A 1 115 ? -10.776 -2.613 1.394 1.00 96.38 115 SER A C 1
ATOM 975 O O . SER A 1 115 ? -9.614 -2.850 1.045 1.00 96.38 115 SER A O 1
ATOM 977 N N . ASN A 1 116 ? -11.655 -3.596 1.611 1.00 96.50 116 ASN A N 1
ATOM 978 C CA . ASN A 1 1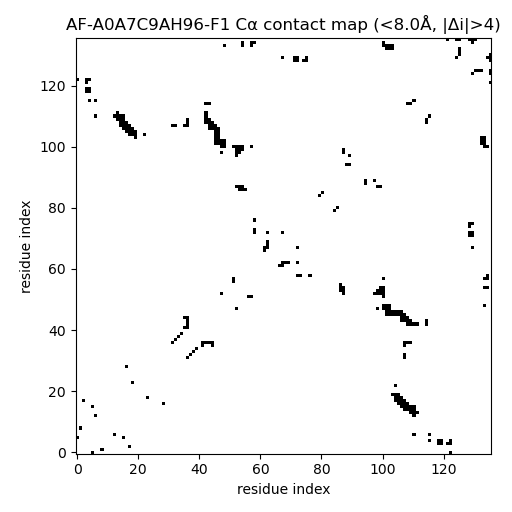16 ? -11.339 -5.010 1.444 1.00 96.50 116 ASN A CA 1
ATOM 979 C C . ASN A 1 116 ? -11.156 -5.367 -0.037 1.00 96.50 116 ASN A C 1
ATOM 981 O O . ASN A 1 116 ? -10.211 -6.092 -0.358 1.00 96.50 116 ASN A O 1
ATOM 985 N N . LEU A 1 117 ? -11.989 -4.820 -0.933 1.00 96.88 117 LEU A N 1
ATOM 986 C CA . LEU A 1 117 ? -11.817 -4.955 -2.381 1.00 96.88 117 LEU A CA 1
ATOM 987 C C . LEU A 1 117 ? -10.478 -4.366 -2.830 1.00 96.88 117 LEU A C 1
ATOM 989 O O . LEU A 1 117 ? -9.697 -5.080 -3.454 1.00 96.88 117 LEU A O 1
ATOM 993 N N . PHE A 1 118 ? -10.176 -3.121 -2.444 1.00 95.44 118 PHE A N 1
ATOM 994 C CA . PHE A 1 118 ? -8.884 -2.486 -2.731 1.00 95.44 118 PHE A CA 1
ATOM 995 C C . PHE A 1 118 ? -7.714 -3.373 -2.289 1.00 95.44 118 PHE A C 1
ATOM 997 O O . PHE A 1 118 ? -6.781 -3.623 -3.044 1.00 95.44 118 PHE A O 1
ATOM 1004 N N . SER A 1 119 ? -7.806 -3.937 -1.087 1.00 95.44 119 SER A N 1
ATOM 1005 C CA . SER A 1 119 ? -6.755 -4.795 -0.544 1.00 95.44 119 SER A CA 1
ATOM 1006 C C . SER A 1 119 ? -6.606 -6.130 -1.287 1.00 95.44 119 SER A C 1
ATOM 1008 O O . SER A 1 119 ? -5.503 -6.668 -1.359 1.00 95.44 119 SER A O 1
ATOM 1010 N N . CYS A 1 120 ? -7.700 -6.682 -1.826 1.00 96.06 120 CYS A N 1
ATOM 1011 C CA . CYS A 1 120 ? -7.657 -7.873 -2.677 1.00 96.06 120 CYS A CA 1
ATOM 1012 C C . CYS A 1 120 ? -7.048 -7.562 -4.048 1.00 96.06 120 CYS A C 1
ATOM 1014 O O . CYS A 1 120 ? -6.233 -8.341 -4.530 1.00 96.06 120 CYS A O 1
ATOM 1016 N N . LEU A 1 121 ? -7.407 -6.425 -4.653 1.00 95.44 121 LEU A N 1
ATOM 1017 C CA . LEU A 1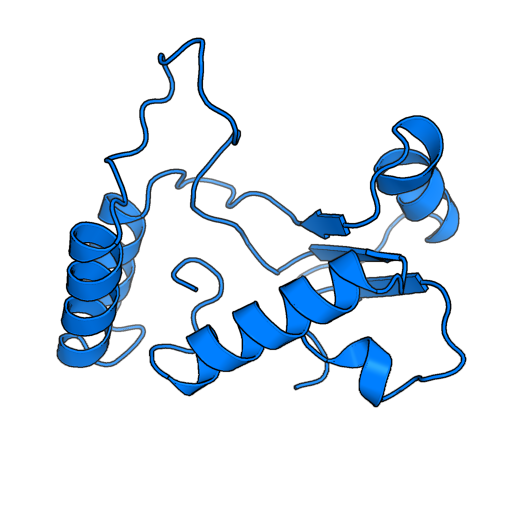 121 ? -6.810 -5.976 -5.913 1.00 95.44 121 LEU A CA 1
ATOM 1018 C C . LEU A 1 121 ? -5.305 -5.758 -5.749 1.00 95.44 121 LEU A C 1
ATOM 1020 O O . LEU A 1 121 ? -4.525 -6.286 -6.533 1.00 95.44 121 LEU A O 1
ATOM 1024 N N . TRP A 1 122 ? -4.891 -5.096 -4.667 1.00 94.88 122 TRP A N 1
ATOM 1025 C CA . TRP A 1 122 ? -3.473 -4.900 -4.380 1.00 94.88 122 TRP A CA 1
ATOM 1026 C C . TRP A 1 122 ? -2.731 -6.227 -4.148 1.00 94.88 122 TRP A C 1
ATOM 1028 O O . TRP A 1 122 ? -1.615 -6.422 -4.624 1.00 94.88 122 TRP A O 1
ATOM 1038 N N . PHE A 1 123 ? -3.359 -7.190 -3.464 1.00 95.19 123 PHE A N 1
ATOM 1039 C CA . PHE A 1 123 ? -2.795 -8.536 -3.334 1.00 95.19 123 PHE A CA 1
ATOM 1040 C C . PHE A 1 123 ? -2.573 -9.211 -4.695 1.00 95.19 123 PHE A C 1
ATOM 1042 O O . PHE A 1 123 ? -1.526 -9.822 -4.888 1.00 95.19 123 PHE A O 1
ATOM 1049 N N . ASN A 1 124 ? -3.512 -9.064 -5.633 1.00 94.56 124 ASN A N 1
ATOM 1050 C CA . ASN A 1 124 ? -3.377 -9.626 -6.977 1.00 94.56 124 ASN A CA 1
ATOM 1051 C C . ASN A 1 124 ? -2.230 -8.969 -7.761 1.00 94.56 124 ASN A C 1
ATOM 1053 O O . ASN A 1 124 ? -1.508 -9.672 -8.458 1.00 94.56 124 ASN A O 1
ATOM 1057 N N . GLU A 1 125 ? -2.025 -7.656 -7.627 1.00 93.75 125 GLU A N 1
ATOM 1058 C CA . GLU A 1 125 ? -0.894 -6.957 -8.259 1.00 93.75 125 GLU A CA 1
ATOM 1059 C C . GLU A 1 125 ? 0.456 -7.448 -7.716 1.00 93.75 125 GLU A C 1
ATOM 1061 O O . GLU A 1 125 ? 1.375 -7.741 -8.484 1.00 93.75 125 GLU A O 1
ATOM 1066 N N . VAL A 1 126 ? 0.554 -7.615 -6.393 1.00 92.38 126 VAL A N 1
ATOM 1067 C CA . VAL A 1 126 ? 1.744 -8.166 -5.723 1.00 92.38 126 VAL A CA 1
ATOM 1068 C C . VAL A 1 126 ? 2.050 -9.597 -6.165 1.00 92.38 126 VAL A C 1
ATOM 1070 O O . VAL A 1 126 ? 3.218 -9.935 -6.353 1.00 92.38 126 VAL A O 1
ATOM 1073 N N . ASP A 1 127 ? 1.021 -10.433 -6.307 1.00 92.50 127 ASP A N 1
ATOM 1074 C CA . ASP A 1 127 ? 1.156 -11.826 -6.749 1.00 92.50 127 ASP A CA 1
ATOM 1075 C C . ASP A 1 127 ? 1.535 -11.919 -8.236 1.00 92.50 127 ASP A C 1
ATOM 1077 O O . ASP A 1 127 ? 2.364 -12.739 -8.626 1.00 92.50 127 ASP A O 1
ATOM 1081 N N . ARG A 1 128 ? 0.974 -11.028 -9.063 1.00 92.62 128 ARG A N 1
ATOM 1082 C CA . ARG A 1 128 ? 1.207 -10.984 -10.509 1.00 92.62 128 ARG A CA 1
ATOM 1083 C C . ARG A 1 128 ? 2.600 -10.484 -10.879 1.00 92.62 128 ARG A C 1
ATOM 1085 O O . ARG A 1 128 ? 3.183 -10.985 -11.841 1.00 92.62 128 ARG A O 1
ATOM 1092 N N . PHE A 1 129 ? 3.091 -9.462 -10.184 1.00 92.81 129 PHE A N 1
ATOM 1093 C CA . PHE A 1 129 ? 4.313 -8.757 -10.558 1.00 92.81 129 PHE A CA 1
ATOM 1094 C C . PHE A 1 129 ? 5.398 -8.875 -9.492 1.00 92.81 129 PHE A C 1
ATOM 1096 O O . PHE A 1 129 ? 6.165 -9.837 -9.472 1.00 92.81 129 PHE A O 1
ATOM 1103 N N . THR A 1 130 ? 5.526 -7.854 -8.645 1.00 91.56 130 THR A N 1
ATOM 1104 C CA . THR A 1 130 ? 6.593 -7.761 -7.658 1.00 91.56 130 THR A CA 1
ATOM 1105 C C . THR A 1 130 ? 5.992 -7.534 -6.275 1.00 91.56 130 THR A C 1
ATOM 1107 O O . THR A 1 130 ? 5.043 -6.764 -6.126 1.00 91.56 130 THR A O 1
ATOM 1110 N N . PRO A 1 131 ? 6.577 -8.114 -5.212 1.00 89.56 131 PRO A N 1
ATOM 1111 C CA . PRO A 1 131 ? 6.107 -7.897 -3.847 1.00 89.56 131 PRO A CA 1
ATOM 1112 C C . PRO A 1 131 ? 6.522 -6.535 -3.274 1.00 89.56 131 PRO A C 1
ATOM 1114 O O . PRO A 1 131 ? 6.482 -6.335 -2.057 1.00 89.56 131 PRO A O 1
ATOM 1117 N N . ARG A 1 132 ? 6.990 -5.613 -4.123 1.00 91.25 132 ARG A N 1
ATOM 1118 C CA . ARG A 1 132 ? 7.416 -4.274 -3.725 1.00 91.25 132 ARG A CA 1
ATOM 1119 C C . ARG A 1 132 ? 6.180 -3.398 -3.600 1.00 91.25 132 ARG A C 1
ATOM 1121 O O . ARG A 1 132 ? 5.554 -3.033 -4.587 1.00 91.25 132 ARG A O 1
ATOM 1128 N N . ASP A 1 133 ? 5.856 -3.030 -2.371 1.00 86.62 133 ASP A N 1
ATOM 1129 C CA . ASP A 1 133 ? 4.716 -2.175 -2.051 1.00 86.62 133 ASP A CA 1
ATOM 1130 C C . ASP A 1 133 ? 4.834 -0.762 -2.633 1.00 86.62 133 ASP A C 1
ATOM 1132 O O . ASP A 1 133 ? 3.819 -0.120 -2.836 1.00 86.62 133 ASP A O 1
ATOM 1136 N N . GLN A 1 134 ? 6.046 -0.296 -2.946 1.00 90.19 134 GLN A N 1
ATOM 1137 C CA . GLN A 1 134 ? 6.262 0.980 -3.638 1.00 90.19 134 GLN A CA 1
ATOM 1138 C C . GLN A 1 134 ? 5.942 0.929 -5.141 1.00 90.19 134 GLN A C 1
ATOM 1140 O O . GLN A 1 134 ? 5.840 1.978 -5.775 1.00 90.19 134 GLN A O 1
ATOM 1145 N N . LEU A 1 135 ? 5.855 -0.275 -5.716 1.00 91.31 135 LEU A N 1
ATOM 1146 C CA . LEU A 1 135 ? 5.586 -0.490 -7.137 1.00 91.31 135 LEU A CA 1
ATOM 1147 C C . LEU A 1 135 ? 4.195 -1.067 -7.402 1.00 91.31 135 LEU A C 1
ATOM 1149 O O . LEU A 1 135 ? 3.777 -1.019 -8.545 1.00 91.31 135 LEU A O 1
ATOM 1153 N N . SER A 1 136 ? 3.521 -1.641 -6.404 1.00 86.25 136 SER A N 1
ATOM 1154 C CA . SER A 1 136 ? 2.238 -2.353 -6.554 1.00 86.25 136 SER A CA 1
ATOM 1155 C C . SER A 1 136 ? 1.041 -1.537 -6.095 1.00 86.25 136 SER A C 1
ATOM 1157 O O . SER A 1 136 ? 1.240 -0.577 -5.319 1.00 86.25 136 SER A O 1
#

Radius of gyration: 15.76 Å; Cα contacts (8 Å, |Δi|>4): 168; chains: 1; bounding box: 36×35×43 Å

Mean predicted aligned error: 3.7 Å

Nearest PDB structures (foldseek):
  3uzj-assembly2_B  TM=3.264E-01  e=7.538E+00  Escherichia coli

Foldseek 3Di:
DCLLQVCVVCVVDQKDKDAAPVDDDPDDPVVVCCVVDVVVPHFKDFAADPPAFWLVVVLVVCVVVVVDDNVLSVVLVVVVVVVPDDTDDCPDPPDPDNGLFTDSNIMIGGPDPVSSVVSVVVVVSCVRGNVRSRSD

Sequence (136 aa):
IPKLLSHRLFPSARYSIWLDSKLRLQQDPLLLLEYFLWRKGHEYAISNHYDRHCVWEEVEWNKKLNKYNRTLIDQQFAFYQADGLKKFNASDPDKLLRSNVPEGSLIIRAHTPMSNLFSCLWFNEVDRFTPRDQLS

Organism: Opuntia streptacantha (NCBI:txid393608)

Solvent-accessible surface area (backbone atoms only — not comparable to full-atom values): 8022 Å² total; per-residue (Å²): 107,68,84,53,45,41,62,75,78,39,72,86,49,60,61,50,75,46,72,38,88,93,60,77,88,88,66,66,71,64,57,53,47,40,66,62,20,60,80,71,75,40,47,65,45,65,36,66,38,92,83,56,41,32,49,72,60,49,54,53,49,36,49,74,69,62,72,56,64,56,68,50,52,50,51,48,50,52,51,40,46,73,74,63,60,69,83,69,57,91,85,50,89,83,56,90,58,99,48,68,15,44,26,75,50,36,34,41,35,40,65,43,75,66,46,49,48,53,28,51,54,46,47,50,43,28,72,73,54,48,83,46,52,47,79,79

pLDDT: mean 92.81, std 4.11, range [69.88, 97.62]

Secondary structure (DSSP, 8-state):
-HHHHHHHH-TT-SEEEEE-TT----S-HHHHHHHHTGGGT-SEEEEEPSS---HHHHHHHHHHTT-S-HHHHHHHHHHHHHTTPPPP-TT-TT-SSS-S-EEEEEEEEE--HHHHHHHHHHHHHHHHS-S-TTT-

InterPro domains:
  IPR006852 Alkaline ceramidase TOD1/Probable hexosyltransferase MUCI70 [PTHR12956] (1-136)
  IPR048354 TOD1/MUCI70, glycosyltransferase-like domain [PF04765] (1-136)